Protein AF-A0A067G4N9-F1 (afdb_monomer)

Sequence (117 aa):
MATIKFKLAIVLSLCLIVDLARATDVKYCDKNADYDVKVHGVDISPYPVARGREATFSISATTDKAISGGKLVIDVSYFGWHIHSETHDLCDETSCPVSTGDFVVAHSQVLPGFTPP

Organism: Citrus sinensis (NCBI:txid2711)

Foldseek 3Di:
DVVVVVVVVVVVVVVVCCVPPDFPDDDDPDPPDDDQKAWPGWDKPPPPDAAQDKMKIKIKIFGQDWAQWDKDKDWDDDPNHTDDIDIDIQCVQWPPRDDGTITIGMDMDRHHNDDDD

InterPro domains:
  IPR003172 MD-2-related lipid-recognition domain [PF02221] (24-117)
  IPR003172 MD-2-related lipid-recognition domain [SM00737] (26-117)
  IPR014756 Immunoglobulin E-set [SSF81296] (23-117)
  IPR033917 ML domain, phosphatidylinositol/phosphatidylglycerol transfer protein [cd00917] (26-117)
  IPR039670 Sterol transport protein NPC2-like [PTHR11306] (1-117)

Secondary structure (DSSP, 8-state):
-HHHHHHHHHHHHHHTTGGG--------SSSS---SEEEEEEEEESSS--TTSEEEEEEEEEESS-B---EEEEEEEETTEEEEEEEEEHHHHSPSSBPSEEEEEEEEEE--S----

Radius of gyration: 19.26 Å; Cα contacts (8 Å, |Δi|>4): 170; chains: 1; bounding box: 44×54×36 Å

Mean predicted aligned error: 9.01 Å

pLDDT: mean 86.47, std 14.43, range [48.59, 98.06]

S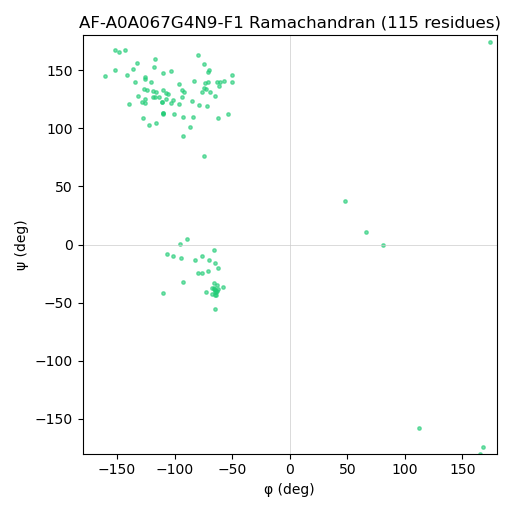olvent-accessible surface area (backbone atoms only — not comparable to full-atom values): 7137 Å² total; per-residue (Å²): 114,70,69,60,54,52,53,50,49,52,52,54,58,51,58,73,55,53,84,68,74,75,70,57,86,82,76,71,89,60,85,84,62,85,64,72,61,47,77,78,43,43,49,59,45,54,74,78,74,53,66,58,34,69,35,35,42,36,36,38,32,33,24,89,53,71,40,78,66,54,75,41,74,47,78,42,66,57,97,87,39,84,74,50,74,51,77,45,54,36,54,82,33,28,75,64,59,35,60,60,41,78,50,56,40,50,48,72,48,68,43,59,71,76,69,88,133

Structure (mmCIF, N/CA/C/O backbone):
data_AF-A0A067G4N9-F1
#
_entry.id   AF-A0A067G4N9-F1
#
loop_
_atom_site.group_PDB
_atom_site.id
_atom_site.type_symbol
_atom_site.label_atom_id
_atom_site.label_alt_id
_atom_site.label_comp_id
_atom_site.label_asym_id
_atom_site.label_entity_id
_atom_site.label_seq_id
_atom_site.pdbx_PDB_ins_code
_atom_site.Cartn_x
_atom_site.Cartn_y
_atom_site.Cartn_z
_atom_site.occupancy
_atom_site.B_iso_or_equiv
_atom_site.auth_seq_id
_atom_site.auth_comp_id
_atom_site.auth_asym_id
_atom_site.auth_atom_id
_atom_site.pdbx_PDB_model_num
ATOM 1 N N . MET A 1 1 ? 24.886 -41.017 12.187 1.00 51.53 1 MET A N 1
ATOM 2 C CA . MET A 1 1 ? 25.420 -40.064 11.177 1.00 51.53 1 MET A CA 1
ATOM 3 C C . MET A 1 1 ? 24.421 -39.723 10.066 1.00 51.53 1 MET A C 1
ATOM 5 O O . MET A 1 1 ? 24.353 -38.558 9.700 1.00 51.53 1 MET A O 1
ATOM 9 N N . ALA A 1 2 ? 23.622 -40.669 9.551 1.00 56.28 2 ALA A N 1
ATOM 10 C CA . ALA A 1 2 ? 22.618 -40.395 8.506 1.00 56.28 2 ALA A CA 1
ATOM 11 C C . ALA A 1 2 ? 21.509 -39.407 8.938 1.00 56.28 2 ALA A C 1
ATOM 13 O O . ALA A 1 2 ? 21.146 -38.512 8.184 1.00 56.28 2 ALA A O 1
ATOM 14 N N . THR A 1 3 ? 21.045 -39.493 10.187 1.00 55.66 3 THR A N 1
ATOM 15 C CA . THR A 1 3 ? 19.984 -38.632 10.745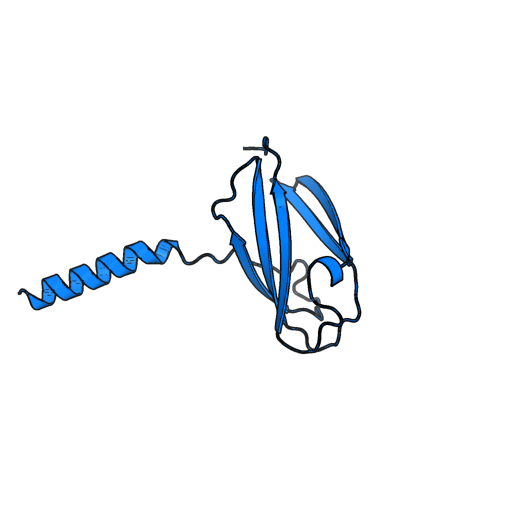 1.00 55.66 3 THR A CA 1
ATOM 16 C C . THR A 1 3 ? 20.396 -37.161 10.859 1.00 55.66 3 THR A C 1
ATOM 18 O O . THR A 1 3 ? 19.576 -36.270 10.672 1.00 55.66 3 THR A O 1
ATOM 21 N N . ILE A 1 4 ? 21.681 -36.899 11.124 1.00 59.78 4 ILE A N 1
ATOM 22 C CA . ILE A 1 4 ? 22.244 -35.542 11.222 1.00 59.78 4 ILE A CA 1
ATOM 23 C C . ILE A 1 4 ? 22.333 -34.912 9.827 1.00 59.78 4 ILE A C 1
ATOM 25 O O . ILE A 1 4 ? 21.968 -33.754 9.654 1.00 59.78 4 ILE A O 1
ATOM 29 N N . LYS A 1 5 ? 22.732 -35.698 8.816 1.00 61.44 5 LYS A N 1
ATOM 30 C CA . LYS A 1 5 ? 22.769 -35.263 7.411 1.00 61.44 5 LYS A CA 1
ATOM 31 C C . LYS A 1 5 ? 21.370 -34.951 6.866 1.00 61.44 5 LYS A C 1
ATOM 33 O O . LYS A 1 5 ? 21.206 -33.963 6.163 1.00 61.44 5 LYS A O 1
ATOM 38 N N . PHE A 1 6 ? 20.366 -35.748 7.239 1.00 64.25 6 PHE A N 1
ATOM 39 C CA . PHE A 1 6 ? 18.974 -35.534 6.830 1.00 64.25 6 PHE A CA 1
ATOM 40 C C . PHE A 1 6 ? 18.365 -34.269 7.455 1.00 64.25 6 PHE A C 1
ATOM 42 O O . PHE A 1 6 ? 17.744 -33.475 6.755 1.00 64.25 6 PHE A O 1
ATOM 49 N N . LYS A 1 7 ? 18.609 -34.021 8.753 1.00 70.88 7 LYS A N 1
ATOM 50 C CA . LYS A 1 7 ? 18.171 -32.774 9.403 1.00 70.88 7 LYS A CA 1
ATOM 51 C C . LYS A 1 7 ? 18.883 -31.541 8.843 1.00 70.88 7 LYS A C 1
ATOM 53 O O . LYS A 1 7 ? 18.237 -30.519 8.650 1.00 70.88 7 LYS A O 1
ATOM 58 N N . LEU A 1 8 ? 20.177 -31.647 8.530 1.00 68.75 8 LEU A N 1
ATOM 59 C CA . LEU A 1 8 ? 20.940 -30.558 7.917 1.00 68.75 8 LEU A CA 1
ATOM 60 C C . LEU A 1 8 ? 20.417 -30.214 6.514 1.00 68.75 8 LEU A C 1
ATOM 62 O O . LEU A 1 8 ? 20.281 -29.039 6.200 1.00 68.75 8 LEU A O 1
ATOM 66 N N . ALA A 1 9 ? 20.065 -31.220 5.707 1.00 72.94 9 ALA A N 1
ATOM 67 C CA . ALA A 1 9 ? 19.484 -31.018 4.379 1.00 72.94 9 ALA A CA 1
ATOM 68 C C . ALA A 1 9 ? 18.104 -30.336 4.431 1.00 72.94 9 ALA A C 1
ATOM 70 O O . ALA A 1 9 ? 17.844 -29.437 3.636 1.00 72.94 9 ALA A O 1
ATOM 71 N N . ILE A 1 10 ? 17.246 -30.710 5.389 1.00 72.56 10 ILE A N 1
ATOM 72 C CA . ILE A 1 10 ? 15.937 -30.064 5.592 1.00 72.56 10 ILE A CA 1
ATOM 73 C C . ILE A 1 10 ? 16.105 -28.599 6.007 1.00 72.56 10 ILE A C 1
ATOM 75 O O . ILE A 1 10 ? 15.421 -27.737 5.468 1.00 72.56 10 ILE A O 1
ATOM 79 N N . VAL A 1 11 ? 17.033 -28.304 6.923 1.00 70.81 11 VAL A N 1
ATOM 80 C CA . VAL A 1 11 ? 17.309 -26.924 7.359 1.00 70.81 11 VAL A CA 1
ATOM 81 C C . VAL A 1 11 ? 17.870 -26.085 6.207 1.00 70.81 11 VAL A C 1
ATOM 83 O O . VAL A 1 11 ? 17.392 -24.978 5.989 1.00 70.81 11 VAL A O 1
ATOM 86 N N . LEU A 1 12 ? 18.810 -26.622 5.419 1.00 66.50 12 LEU A N 1
ATOM 87 C CA . LEU A 1 12 ? 19.365 -25.925 4.250 1.00 66.50 12 LEU A CA 1
ATOM 88 C C . LEU A 1 12 ? 18.293 -25.653 3.182 1.00 66.50 12 LEU A C 1
ATOM 90 O O . LEU A 1 12 ? 18.259 -24.572 2.601 1.00 66.50 12 LEU A O 1
ATOM 94 N N . SER A 1 13 ? 17.402 -26.625 2.953 1.00 67.25 13 SER A N 1
ATOM 95 C CA . SER A 1 13 ? 16.270 -26.479 2.038 1.00 67.25 13 SER A CA 1
ATOM 96 C C . SER A 1 13 ? 15.273 -25.436 2.529 1.00 67.25 13 SER A C 1
ATOM 98 O O . SER A 1 13 ? 14.745 -24.716 1.694 1.00 67.25 13 SER A O 1
ATOM 100 N N . LEU A 1 14 ? 15.022 -25.340 3.842 1.00 60.47 14 LEU A N 1
ATOM 101 C CA . LEU A 1 14 ? 14.162 -24.309 4.429 1.00 60.47 14 LEU A CA 1
ATOM 102 C C . LEU A 1 14 ? 14.787 -22.912 4.313 1.00 60.47 14 LEU A C 1
ATOM 104 O O . LEU A 1 14 ? 14.063 -21.964 4.039 1.00 60.47 14 LEU A O 1
ATOM 108 N N . CYS A 1 15 ? 16.110 -22.781 4.470 1.00 60.06 15 CYS A N 1
ATOM 109 C CA . CYS A 1 15 ? 16.824 -21.506 4.334 1.00 60.06 15 CYS A CA 1
ATOM 110 C C . CYS A 1 15 ? 16.733 -20.910 2.919 1.00 60.06 15 CYS A C 1
ATOM 112 O O . CYS A 1 15 ? 16.617 -19.697 2.792 1.00 60.06 15 CYS A O 1
ATOM 114 N N . LEU A 1 16 ? 16.719 -21.742 1.869 1.00 56.59 16 LEU A N 1
ATOM 115 C CA . LEU A 1 16 ? 16.564 -21.293 0.474 1.00 56.59 16 LEU A CA 1
ATOM 116 C C . LEU A 1 16 ? 15.154 -20.763 0.145 1.00 56.59 16 LEU A C 1
ATOM 118 O O . LEU A 1 16 ? 14.964 -20.138 -0.892 1.00 56.59 16 LEU A O 1
ATOM 122 N N . ILE A 1 17 ? 14.169 -21.006 1.016 1.00 54.72 17 ILE A N 1
ATOM 123 C CA . ILE A 1 17 ? 12.795 -20.491 0.882 1.00 54.72 17 ILE A CA 1
ATOM 124 C C . ILE A 1 17 ? 12.608 -19.180 1.667 1.00 54.72 17 ILE A C 1
ATOM 126 O O . ILE A 1 17 ? 11.592 -18.511 1.502 1.00 54.72 17 ILE A O 1
ATOM 130 N N . VAL A 1 18 ? 13.564 -18.793 2.526 1.00 52.44 18 VAL A N 1
ATOM 131 C CA . VAL A 1 18 ? 13.436 -17.607 3.400 1.00 52.44 18 VAL A CA 1
ATOM 132 C C . VAL A 1 18 ? 13.513 -16.296 2.610 1.00 52.44 18 VAL A C 1
ATOM 134 O O . VAL A 1 18 ? 12.920 -15.306 3.030 1.00 52.44 18 VAL A O 1
ATOM 137 N N . ASP A 1 19 ? 14.125 -16.292 1.421 1.00 48.59 19 ASP A N 1
ATOM 138 C CA . ASP A 1 19 ? 14.165 -15.115 0.534 1.00 48.59 19 ASP A CA 1
ATOM 139 C C . ASP A 1 19 ? 12.779 -14.712 -0.023 1.00 48.59 19 ASP A C 1
ATOM 141 O O . ASP A 1 19 ? 12.641 -13.680 -0.687 1.00 48.59 19 ASP A O 1
ATOM 145 N N . LEU A 1 20 ? 11.735 -15.499 0.273 1.00 53.19 20 LEU A N 1
ATOM 146 C CA . LEU A 1 20 ? 10.331 -15.179 0.007 1.00 53.19 20 LEU A CA 1
ATOM 147 C C . LEU A 1 20 ? 9.632 -14.423 1.151 1.00 53.19 20 LEU A C 1
ATOM 149 O O . LEU A 1 20 ? 8.434 -14.163 1.054 1.00 53.19 20 LEU A O 1
ATOM 153 N N . ALA A 1 21 ? 10.334 -14.038 2.221 1.00 51.47 21 ALA A N 1
ATOM 154 C CA . ALA A 1 21 ? 9.784 -13.159 3.252 1.00 51.47 21 ALA A CA 1
ATOM 155 C C . ALA A 1 21 ? 9.704 -11.711 2.727 1.00 51.47 21 ALA A C 1
ATOM 157 O O . ALA A 1 21 ? 10.538 -10.856 3.023 1.00 51.47 21 ALA A O 1
ATOM 158 N N . ARG A 1 22 ? 8.714 -11.444 1.873 1.00 60.47 22 ARG A N 1
ATOM 159 C CA . ARG A 1 22 ? 8.443 -10.131 1.284 1.00 60.47 22 ARG A CA 1
ATOM 160 C C . ARG A 1 22 ? 7.551 -9.329 2.225 1.00 60.47 22 ARG A C 1
ATOM 162 O O . ARG A 1 22 ? 6.344 -9.517 2.255 1.00 60.47 22 ARG A O 1
ATOM 169 N N . ALA A 1 23 ? 8.162 -8.418 2.973 1.00 51.34 23 ALA A N 1
ATOM 170 C CA . ALA A 1 23 ? 7.468 -7.280 3.556 1.00 51.34 23 ALA A CA 1
ATOM 171 C C . ALA A 1 23 ? 8.068 -6.015 2.940 1.00 51.34 23 ALA A C 1
ATOM 173 O O . ALA A 1 23 ? 9.191 -5.624 3.260 1.00 51.34 23 ALA A O 1
ATOM 174 N N . THR A 1 24 ? 7.347 -5.392 2.011 1.00 67.88 24 THR A N 1
ATOM 175 C CA . THR A 1 24 ? 7.583 -3.988 1.667 1.00 67.88 24 THR A CA 1
ATOM 176 C C . THR A 1 24 ? 7.293 -3.174 2.925 1.00 67.88 24 THR A C 1
ATOM 178 O O . THR A 1 24 ? 6.156 -3.134 3.382 1.00 67.88 24 THR A O 1
ATOM 181 N N . ASP A 1 25 ? 8.340 -2.628 3.542 1.00 81.38 25 ASP A N 1
ATOM 182 C CA . ASP A 1 25 ? 8.277 -1.868 4.794 1.00 81.38 25 ASP A CA 1
ATOM 183 C C . ASP A 1 25 ? 7.250 -0.727 4.683 1.00 81.38 25 ASP A C 1
ATOM 185 O O . ASP A 1 25 ? 7.435 0.210 3.906 1.00 81.38 25 ASP A O 1
ATOM 189 N N . VAL A 1 26 ? 6.149 -0.821 5.437 1.00 88.31 26 VAL A N 1
ATOM 190 C CA . VAL A 1 26 ? 5.107 0.213 5.480 1.00 88.31 26 VAL A CA 1
ATOM 191 C C . VAL A 1 26 ? 5.395 1.158 6.638 1.00 88.31 26 VAL A C 1
ATOM 193 O O . VAL A 1 26 ? 5.529 0.738 7.788 1.00 88.31 26 VAL A O 1
ATOM 196 N N . LYS A 1 27 ? 5.448 2.458 6.342 1.00 90.88 27 LYS A N 1
ATOM 197 C CA . LYS A 1 27 ? 5.626 3.516 7.340 1.00 90.88 27 LYS A CA 1
ATOM 198 C C . LYS A 1 27 ? 4.521 4.548 7.212 1.00 90.88 27 LYS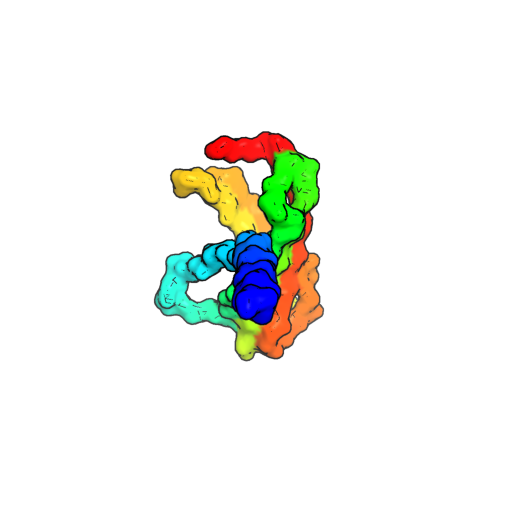 A C 1
ATOM 200 O O . LYS A 1 27 ? 4.244 5.032 6.120 1.00 90.88 27 LYS A O 1
ATOM 205 N N . TYR A 1 28 ? 3.943 4.924 8.346 1.00 92.00 28 TYR A N 1
ATOM 206 C CA . TYR A 1 28 ? 3.035 6.063 8.416 1.00 92.00 28 TYR A CA 1
ATOM 207 C C . TYR A 1 28 ? 3.822 7.368 8.289 1.00 92.00 28 TYR A C 1
ATO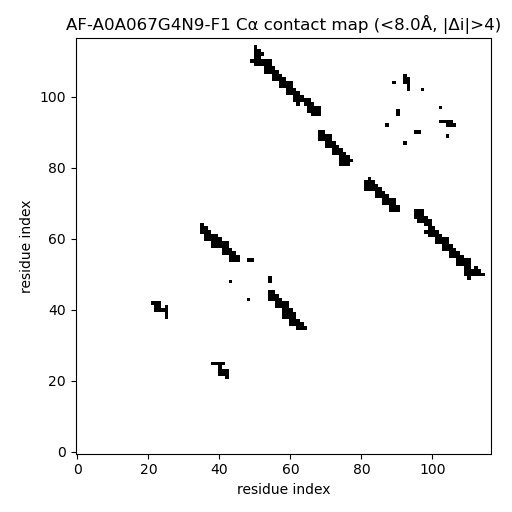M 209 O O . TYR A 1 28 ? 4.855 7.538 8.946 1.00 92.00 28 TYR A O 1
ATOM 217 N N . CYS A 1 29 ? 3.325 8.280 7.452 1.00 90.12 29 CYS A N 1
ATOM 218 C CA . CYS A 1 29 ? 3.953 9.576 7.206 1.00 90.12 29 CYS A CA 1
ATOM 219 C C . CYS A 1 29 ? 3.958 10.443 8.472 1.00 90.12 29 CYS A C 1
ATOM 221 O O . CYS A 1 29 ? 5.018 10.859 8.936 1.00 90.12 29 CYS A O 1
ATOM 223 N N . ASP A 1 30 ? 2.784 10.664 9.067 1.00 93.44 30 ASP A N 1
ATOM 224 C CA . ASP A 1 30 ? 2.657 11.241 10.406 1.00 93.44 30 ASP A CA 1
ATOM 225 C C . ASP A 1 30 ? 2.502 10.118 11.433 1.00 93.44 30 ASP A C 1
ATOM 227 O O . ASP A 1 30 ? 1.572 9.322 11.346 1.00 93.44 30 ASP A O 1
ATOM 231 N N . LYS A 1 31 ? 3.416 10.053 12.404 1.00 90.38 31 LYS A N 1
ATOM 232 C CA . LYS A 1 31 ? 3.420 9.041 13.473 1.00 90.38 31 LYS A CA 1
ATOM 233 C C . LYS A 1 31 ? 2.476 9.379 14.628 1.00 90.38 31 LYS A C 1
ATOM 235 O O . LYS A 1 31 ? 2.241 8.519 15.469 1.00 90.38 31 LYS A O 1
ATOM 240 N N . ASN A 1 32 ? 1.991 10.618 14.693 1.00 93.56 32 ASN A N 1
ATOM 241 C CA . ASN A 1 32 ? 1.108 11.104 15.753 1.00 93.56 32 ASN A CA 1
ATOM 242 C C . ASN A 1 32 ? -0.358 11.165 15.307 1.00 93.56 32 ASN A C 1
ATOM 244 O O . ASN A 1 32 ? -1.235 11.390 16.138 1.00 93.56 32 ASN A O 1
ATOM 248 N N . ALA A 1 33 ? -0.622 10.984 14.013 1.00 94.50 33 ALA A N 1
ATOM 249 C CA . ALA A 1 33 ? -1.971 10.935 13.483 1.00 94.50 33 ALA A CA 1
ATOM 250 C C . ALA A 1 33 ? -2.660 9.617 13.852 1.00 94.50 33 ALA A C 1
ATOM 252 O O . ALA A 1 33 ? -2.077 8.532 13.760 1.00 94.50 33 ALA A O 1
ATOM 253 N N . ASP A 1 34 ? -3.935 9.717 14.216 1.00 93.62 34 ASP A N 1
ATOM 254 C CA . ASP A 1 34 ? -4.797 8.556 14.382 1.00 93.62 34 ASP A CA 1
ATOM 255 C C . ASP A 1 34 ? -5.547 8.273 13.076 1.00 93.62 34 ASP A C 1
ATOM 257 O O . ASP A 1 34 ? -6.572 8.881 12.779 1.00 93.62 34 ASP A O 1
ATOM 261 N N . TYR A 1 35 ? -4.979 7.397 12.245 1.00 95.25 35 TYR A N 1
ATOM 262 C CA . TYR A 1 35 ? -5.597 6.990 10.980 1.00 95.25 35 TYR A CA 1
ATOM 263 C C . TYR A 1 35 ? -6.739 5.997 11.211 1.00 95.25 35 TYR A C 1
ATOM 265 O O . TYR A 1 35 ? -6.517 4.963 11.839 1.00 95.25 35 TYR A O 1
ATOM 273 N N . ASP A 1 36 ? -7.902 6.239 10.608 1.00 95.31 36 ASP A N 1
ATOM 274 C CA . ASP A 1 36 ? -9.056 5.321 10.646 1.00 95.31 36 ASP A CA 1
ATOM 275 C C . ASP A 1 36 ? -8.790 3.971 9.941 1.00 95.31 36 ASP A C 1
ATOM 277 O O . ASP A 1 36 ? -9.521 2.999 10.129 1.00 95.31 36 ASP A O 1
ATOM 281 N N . VAL A 1 37 ? -7.735 3.897 9.123 1.00 96.12 37 VAL A N 1
ATOM 282 C CA . VAL A 1 37 ? -7.272 2.679 8.446 1.00 96.12 37 VAL A CA 1
ATOM 283 C C . VAL A 1 37 ? -5.867 2.345 8.933 1.00 96.12 37 VAL A C 1
ATOM 285 O O . VAL A 1 37 ? -4.962 3.181 8.861 1.00 96.12 37 VAL A O 1
ATOM 288 N N . LYS A 1 38 ? -5.664 1.111 9.401 1.00 96.00 38 LYS A N 1
ATOM 289 C CA . LYS A 1 38 ? -4.346 0.589 9.780 1.00 96.00 38 LYS A CA 1
ATOM 290 C C . LYS A 1 38 ? -3.886 -0.432 8.738 1.00 96.00 38 LYS A C 1
ATOM 292 O O . LYS A 1 38 ? -4.591 -1.392 8.456 1.00 96.00 38 LYS A O 1
ATOM 297 N N . VAL A 1 39 ? -2.703 -0.229 8.166 1.00 95.44 39 VAL A N 1
ATOM 298 C CA . VAL A 1 39 ? -2.118 -1.100 7.136 1.00 95.44 39 VAL A CA 1
ATOM 299 C C . VAL A 1 39 ? -1.249 -2.177 7.783 1.00 95.44 39 VAL A C 1
ATOM 301 O O . VAL A 1 39 ? -0.387 -1.874 8.610 1.00 95.44 39 VAL A O 1
ATOM 304 N N . HIS A 1 40 ? -1.459 -3.429 7.384 1.00 92.56 40 HIS A N 1
ATOM 305 C CA . HIS A 1 40 ? -0.688 -4.591 7.830 1.00 92.56 40 HIS A CA 1
ATOM 306 C C . HIS A 1 40 ? 0.488 -4.907 6.909 1.00 92.56 40 HIS A C 1
ATOM 308 O O . HIS A 1 40 ? 1.523 -5.385 7.370 1.00 92.56 40 HIS A O 1
ATOM 314 N N . GLY A 1 41 ? 0.340 -4.645 5.612 1.00 93.25 41 GLY A N 1
ATOM 315 C CA . GLY A 1 41 ? 1.385 -4.905 4.636 1.00 93.25 41 GLY A CA 1
ATOM 316 C C . GLY A 1 41 ? 0.924 -4.667 3.209 1.00 93.25 41 GLY A C 1
ATOM 317 O O . GLY A 1 41 ? -0.252 -4.411 2.949 1.00 93.25 41 GLY A O 1
ATOM 318 N N . VAL A 1 42 ? 1.884 -4.769 2.298 1.00 93.12 42 VAL A N 1
ATOM 319 C CA . VAL A 1 42 ? 1.660 -4.708 0.855 1.00 93.12 42 VAL A CA 1
ATOM 320 C C . VAL A 1 42 ? 2.271 -5.953 0.236 1.00 93.12 42 VAL A C 1
ATOM 322 O O . VAL A 1 42 ? 3.459 -6.210 0.443 1.00 93.12 42 VAL A O 1
ATOM 325 N N . ASP A 1 43 ? 1.466 -6.697 -0.512 1.00 93.38 43 ASP A N 1
ATOM 326 C CA . ASP A 1 43 ? 1.918 -7.753 -1.408 1.00 93.38 43 ASP A CA 1
ATOM 327 C C . ASP A 1 43 ? 2.033 -7.203 -2.832 1.00 93.38 43 ASP A C 1
ATOM 329 O O . ASP A 1 43 ? 1.195 -6.420 -3.282 1.00 93.38 43 ASP A O 1
ATOM 333 N N . ILE A 1 44 ? 3.102 -7.582 -3.528 1.00 93.31 44 ILE A N 1
ATOM 334 C CA . ILE A 1 44 ? 3.400 -7.087 -4.872 1.00 93.31 44 ILE A CA 1
ATOM 335 C C . ILE A 1 44 ? 3.643 -8.285 -5.776 1.00 93.31 44 ILE A C 1
ATOM 337 O O . ILE A 1 44 ? 4.560 -9.073 -5.533 1.00 93.31 44 ILE A O 1
ATOM 341 N N . SER A 1 45 ? 2.867 -8.385 -6.852 1.00 93.12 45 SER A N 1
ATOM 342 C CA . SER A 1 45 ? 2.948 -9.492 -7.802 1.00 93.12 45 SER A CA 1
ATOM 343 C C . SER A 1 45 ? 2.989 -8.988 -9.250 1.00 93.12 45 SER A C 1
ATOM 345 O O . SER A 1 45 ? 2.113 -8.221 -9.636 1.00 93.12 45 SER A O 1
ATOM 347 N N . PRO A 1 46 ? 3.965 -9.400 -10.082 1.00 92.81 46 PRO A N 1
ATOM 348 C CA . PRO A 1 46 ? 5.120 -10.218 -9.729 1.00 92.81 46 PRO A CA 1
ATOM 349 C C . PRO A 1 46 ? 6.168 -9.415 -8.944 1.00 92.81 46 PRO A C 1
ATOM 351 O O . PRO A 1 46 ? 6.301 -8.203 -9.112 1.00 92.81 46 PRO A O 1
ATOM 354 N N . TYR A 1 47 ? 6.985 -10.116 -8.153 1.00 86.44 47 TYR A N 1
ATOM 355 C CA . TYR A 1 47 ? 8.170 -9.534 -7.523 1.00 86.44 47 TYR A CA 1
ATOM 356 C C . TYR A 1 47 ? 9.459 -10.243 -7.988 1.00 86.44 47 TYR A C 1
ATOM 358 O O . TYR A 1 47 ? 9.543 -11.469 -7.888 1.00 86.44 47 TYR A O 1
ATOM 366 N N . PRO A 1 48 ? 10.514 -9.507 -8.393 1.00 88.00 48 PRO A N 1
ATOM 367 C CA . PRO A 1 48 ? 10.565 -8.048 -8.497 1.00 88.00 48 PRO A CA 1
ATOM 368 C C . PRO A 1 48 ? 9.692 -7.545 -9.649 1.00 88.00 48 PRO A C 1
ATOM 370 O O . PRO A 1 48 ? 9.513 -8.240 -10.652 1.00 88.00 48 PRO A O 1
ATOM 373 N N . VAL A 1 49 ? 9.165 -6.329 -9.499 1.00 88.94 49 VAL A N 1
ATOM 374 C CA . VAL A 1 49 ? 8.346 -5.708 -10.541 1.00 88.94 49 VAL A CA 1
ATOM 375 C C . VAL A 1 49 ? 9.177 -5.542 -11.810 1.00 88.94 49 VAL A C 1
ATOM 377 O O . VAL A 1 49 ? 10.339 -5.135 -11.770 1.00 88.94 49 VAL A O 1
ATOM 380 N N . ALA A 1 50 ? 8.577 -5.861 -12.952 1.00 89.38 50 ALA A N 1
ATOM 381 C CA . ALA A 1 50 ? 9.234 -5.780 -14.243 1.00 89.38 50 ALA A CA 1
ATOM 382 C C . ALA A 1 50 ? 8.663 -4.636 -15.083 1.00 89.38 50 ALA A C 1
ATOM 384 O O . ALA A 1 50 ? 7.453 -4.509 -15.239 1.00 89.38 50 ALA A O 1
ATOM 385 N N . ARG A 1 51 ? 9.557 -3.840 -15.674 1.00 90.00 51 ARG A N 1
ATOM 386 C CA . ARG A 1 51 ? 9.206 -2.717 -16.554 1.00 90.00 51 ARG A CA 1
ATOM 387 C C . ARG A 1 51 ? 8.351 -3.175 -17.736 1.00 90.00 51 ARG A C 1
ATOM 389 O O . ARG A 1 51 ? 8.627 -4.224 -18.321 1.00 90.00 51 ARG A O 1
ATOM 396 N N . GLY A 1 52 ? 7.353 -2.373 -18.108 1.00 93.06 52 GLY A N 1
ATOM 397 C CA . GLY A 1 52 ? 6.467 -2.644 -19.244 1.00 93.06 52 GLY A CA 1
ATOM 398 C C . GLY A 1 52 ? 5.570 -3.872 -19.068 1.00 93.06 52 GLY A C 1
ATOM 399 O O . GLY A 1 52 ? 4.962 -4.318 -20.038 1.00 93.06 52 GLY A O 1
ATOM 400 N N . ARG A 1 53 ? 5.509 -4.444 -17.860 1.00 92.38 53 ARG A N 1
ATOM 401 C CA . ARG A 1 53 ? 4.610 -5.542 -17.505 1.00 92.38 53 ARG A CA 1
ATOM 402 C C . ARG A 1 53 ? 3.666 -5.083 -16.406 1.00 92.38 53 ARG A C 1
ATOM 404 O O . ARG A 1 53 ? 3.990 -4.178 -15.638 1.00 92.38 53 ARG A O 1
ATOM 411 N N . GLU A 1 54 ? 2.496 -5.702 -16.374 1.00 95.75 54 GLU A N 1
ATOM 412 C CA . GLU A 1 54 ? 1.524 -5.474 -15.315 1.00 95.75 54 GLU A CA 1
ATOM 413 C C . GLU A 1 54 ? 2.087 -5.926 -13.966 1.00 95.75 54 GLU A C 1
ATOM 415 O O . GLU A 1 54 ? 2.765 -6.955 -13.871 1.00 95.75 54 GLU A O 1
ATOM 420 N N . ALA A 1 55 ? 1.812 -5.128 -12.942 1.00 95.12 55 ALA A N 1
ATOM 421 C CA . ALA A 1 55 ? 2.053 -5.455 -11.554 1.00 95.12 55 ALA A CA 1
ATOM 422 C C . ALA A 1 55 ? 0.824 -5.094 -10.723 1.00 95.12 55 ALA A C 1
ATOM 424 O O . ALA A 1 55 ? 0.217 -4.041 -10.920 1.00 95.12 55 ALA A O 1
ATOM 425 N N . THR A 1 56 ? 0.500 -5.966 -9.779 1.00 96.19 56 THR A N 1
ATOM 426 C CA . THR A 1 56 ? -0.585 -5.812 -8.819 1.00 96.19 56 THR A CA 1
ATOM 427 C C . THR A 1 56 ? -0.007 -5.514 -7.444 1.00 96.19 56 THR A C 1
ATOM 429 O O . THR A 1 56 ? 0.877 -6.226 -6.964 1.00 96.19 56 THR A O 1
ATOM 432 N N . PHE A 1 57 ? -0.540 -4.480 -6.804 1.00 94.69 57 PHE A N 1
ATOM 433 C CA . PHE A 1 57 ? -0.239 -4.057 -5.444 1.00 94.69 57 PHE A CA 1
ATOM 434 C C . PHE A 1 57 ? -1.468 -4.341 -4.582 1.00 94.69 57 PHE A C 1
ATOM 436 O O . PHE A 1 57 ? -2.513 -3.730 -4.784 1.00 94.69 57 PHE A O 1
ATOM 443 N N . SER A 1 58 ? -1.351 -5.273 -3.639 1.00 96.25 58 SER A N 1
ATOM 444 C CA . SER A 1 58 ? -2.430 -5.647 -2.719 1.00 96.25 58 SER A CA 1
ATOM 445 C C . SER A 1 58 ? -2.097 -5.183 -1.308 1.00 96.25 58 SER A C 1
ATOM 447 O O . SER A 1 58 ? -1.150 -5.666 -0.692 1.00 96.25 58 SER A O 1
ATOM 449 N N . ILE A 1 59 ? -2.866 -4.230 -0.795 1.00 96.12 59 ILE A N 1
ATOM 450 C CA . ILE A 1 59 ? -2.672 -3.612 0.515 1.00 96.12 59 ILE A CA 1
ATOM 451 C C . ILE A 1 59 ? -3.655 -4.252 1.487 1.00 96.12 59 ILE A C 1
ATOM 453 O O . ILE A 1 59 ? -4.863 -4.048 1.374 1.00 96.12 59 ILE A O 1
ATOM 457 N N . SER A 1 60 ? -3.135 -5.004 2.453 1.00 96.88 60 SER A N 1
ATOM 458 C CA . SER A 1 60 ? -3.938 -5.572 3.536 1.00 96.88 60 SER A CA 1
ATOM 459 C C . SER A 1 60 ? -4.077 -4.545 4.650 1.00 96.88 60 SER A C 1
ATOM 461 O O . SER A 1 60 ? -3.070 -4.070 5.186 1.00 96.88 60 SER A O 1
ATOM 463 N N . ALA A 1 61 ? -5.310 -4.212 5.019 1.00 97.25 61 ALA A N 1
ATOM 464 C CA . ALA A 1 61 ? -5.605 -3.19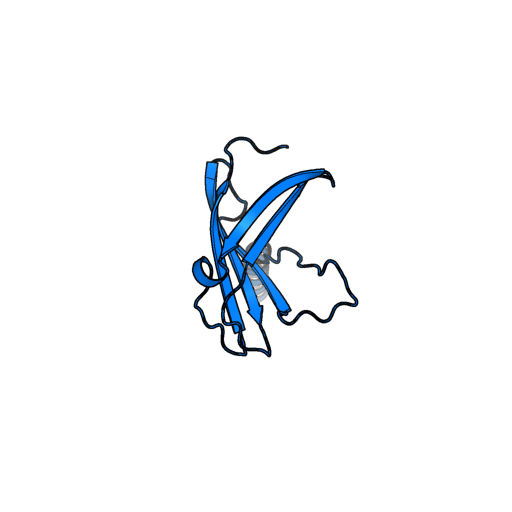1 6.012 1.00 97.25 61 ALA A CA 1
ATOM 465 C C . ALA A 1 61 ? -6.807 -3.568 6.885 1.00 97.25 61 ALA A C 1
ATOM 467 O O . ALA A 1 61 ? -7.552 -4.491 6.571 1.00 97.25 61 ALA A O 1
ATOM 468 N N . THR A 1 62 ? -6.991 -2.837 7.979 1.00 97.88 62 THR A N 1
ATOM 469 C CA . THR A 1 62 ? -8.127 -2.982 8.890 1.00 97.88 62 THR A CA 1
ATOM 470 C C . THR A 1 62 ? -8.676 -1.614 9.276 1.00 97.88 62 THR A C 1
ATOM 472 O O . THR A 1 62 ? -7.937 -0.622 9.295 1.00 97.88 62 THR A O 1
ATOM 475 N N . THR A 1 63 ? -9.971 -1.540 9.565 1.00 98.06 63 THR A N 1
ATOM 476 C CA . THR A 1 63 ? -10.637 -0.310 10.016 1.00 98.06 63 THR A CA 1
ATOM 477 C C . THR A 1 63 ? -11.682 -0.600 11.090 1.00 98.06 63 THR A C 1
ATOM 479 O O . THR A 1 63 ? -12.347 -1.634 11.071 1.00 98.06 63 THR A O 1
ATOM 482 N N . ASP A 1 64 ? -11.847 0.319 12.037 1.00 97.38 64 ASP A N 1
ATOM 483 C CA . ASP A 1 64 ? -12.886 0.280 13.071 1.00 97.38 64 ASP A CA 1
ATOM 484 C C . ASP A 1 64 ? -14.137 1.091 12.687 1.00 97.38 64 ASP A C 1
ATOM 486 O O . ASP A 1 64 ? -15.115 1.126 13.439 1.00 97.38 64 ASP A O 1
ATOM 490 N N . LYS A 1 65 ? -14.141 1.706 11.497 1.00 96.00 65 LYS A N 1
ATOM 491 C CA . LYS A 1 65 ? -15.242 2.520 10.974 1.00 96.00 65 LYS A CA 1
ATOM 492 C C . LYS A 1 65 ? -15.676 2.031 9.600 1.00 96.00 65 LYS A C 1
ATOM 494 O O . LYS A 1 65 ? -14.862 1.647 8.771 1.00 96.00 65 LYS A O 1
ATOM 499 N N . ALA A 1 66 ? -16.980 2.079 9.342 1.00 96.75 66 ALA A N 1
ATOM 500 C CA . ALA A 1 66 ? -17.496 1.787 8.012 1.00 96.75 66 ALA A CA 1
ATOM 501 C C . ALA A 1 66 ? -17.088 2.897 7.028 1.00 96.75 66 ALA A C 1
ATOM 503 O O . ALA A 1 66 ? -17.306 4.079 7.305 1.00 96.75 66 ALA A O 1
ATOM 504 N N . ILE A 1 67 ? -16.545 2.515 5.871 1.00 97.50 67 ILE A N 1
ATOM 505 C CA . ILE A 1 67 ? -16.127 3.442 4.812 1.00 97.50 67 ILE A CA 1
ATOM 506 C C . ILE A 1 67 ? -17.095 3.281 3.641 1.00 97.50 67 ILE A C 1
ATOM 508 O O . ILE A 1 67 ? -17.138 2.239 2.989 1.00 97.50 67 ILE A O 1
ATOM 512 N N . SER A 1 68 ? -17.903 4.307 3.378 1.00 97.12 68 SER A N 1
ATOM 513 C CA . SER A 1 68 ? -18.882 4.286 2.282 1.00 97.12 68 SER A CA 1
ATOM 514 C C . SER A 1 68 ? -18.254 4.493 0.903 1.00 97.12 68 SER A C 1
ATOM 516 O O . SER A 1 68 ? -18.835 4.079 -0.094 1.00 97.12 68 SER A O 1
ATOM 518 N N . GLY A 1 69 ? -17.091 5.140 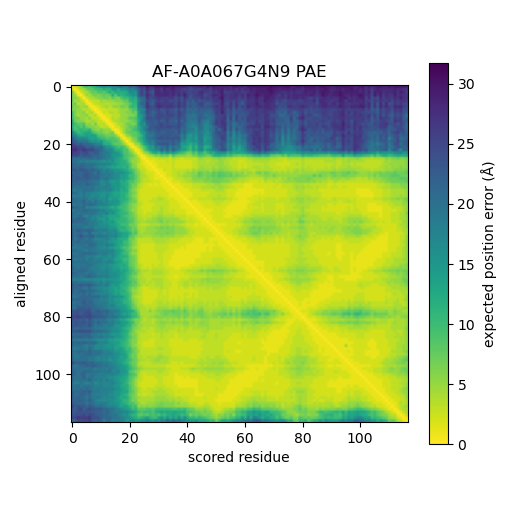0.863 1.00 96.38 69 GLY A N 1
ATOM 519 C CA . GLY A 1 69 ? -16.307 5.433 -0.329 1.00 96.38 69 GLY A CA 1
ATOM 520 C C . GLY A 1 69 ? -15.248 6.488 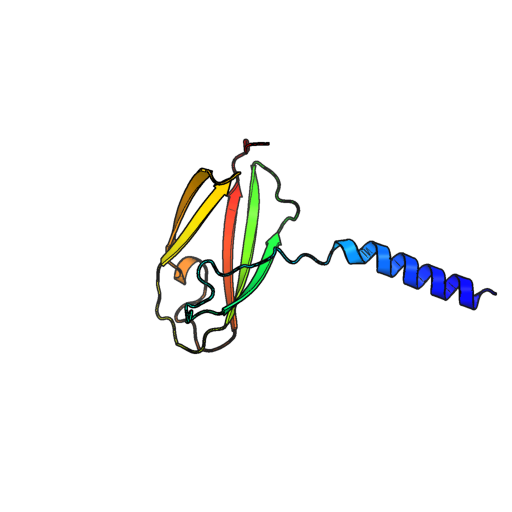-0.030 1.00 96.38 69 GLY A C 1
ATOM 521 O O . GLY A 1 69 ? -15.133 6.967 1.101 1.00 96.38 69 GLY A O 1
ATOM 522 N N . GLY A 1 70 ? -14.458 6.854 -1.033 1.00 96.06 70 GLY A N 1
ATOM 523 C CA . GLY A 1 70 ? -13.382 7.821 -0.852 1.00 96.06 70 GLY A CA 1
ATOM 524 C C . GLY A 1 70 ? -12.432 7.867 -2.036 1.00 96.06 70 GLY A C 1
ATOM 525 O O . GLY A 1 70 ? -12.654 7.224 -3.054 1.00 96.06 70 GLY A O 1
ATOM 526 N N . LYS A 1 71 ? -11.355 8.637 -1.889 1.00 97.12 71 LYS A N 1
ATOM 527 C CA . LYS A 1 71 ? -10.289 8.725 -2.889 1.00 97.12 71 LYS A CA 1
ATOM 528 C C . LYS A 1 71 ? -9.064 7.964 -2.408 1.00 97.12 71 LYS A C 1
ATOM 530 O O . LYS A 1 71 ? -8.589 8.220 -1.303 1.00 97.12 71 LYS A O 1
ATOM 535 N N . LEU A 1 72 ? -8.529 7.098 -3.258 1.00 95.56 72 LEU A N 1
ATOM 536 C CA . LEU A 1 72 ? -7.207 6.513 -3.100 1.00 95.56 72 LEU A CA 1
ATOM 537 C C . LEU A 1 72 ? -6.203 7.383 -3.861 1.00 95.56 72 LEU A C 1
ATOM 539 O O . LEU A 1 72 ? -6.221 7.431 -5.088 1.00 95.56 72 LEU A O 1
ATOM 543 N N . VAL A 1 73 ? -5.342 8.094 -3.133 1.00 95.81 73 VAL A N 1
ATOM 544 C CA . VAL A 1 73 ? -4.283 8.923 -3.725 1.00 95.81 73 VAL A CA 1
ATOM 545 C C . VAL A 1 73 ? -2.961 8.178 -3.623 1.00 95.81 73 VAL A C 1
ATOM 547 O O . VAL A 1 73 ? -2.543 7.806 -2.527 1.00 95.81 73 VAL A O 1
ATOM 550 N N . ILE A 1 74 ? -2.303 7.984 -4.762 1.00 94.31 74 ILE A N 1
ATOM 551 C CA . ILE A 1 74 ? -0.989 7.348 -4.851 1.00 94.31 74 ILE A CA 1
ATOM 552 C C . ILE A 1 74 ? 0.009 8.425 -5.255 1.00 94.31 74 ILE A C 1
ATOM 554 O O . ILE A 1 74 ? -0.156 9.058 -6.294 1.00 94.31 74 ILE A O 1
ATOM 558 N N . ASP A 1 75 ? 1.043 8.627 -4.438 1.00 93.50 75 ASP A N 1
ATOM 559 C CA . ASP A 1 75 ? 2.149 9.530 -4.753 1.00 93.50 75 ASP A CA 1
ATOM 560 C C . ASP A 1 75 ? 3.464 8.757 -4.813 1.00 93.50 75 ASP A C 1
ATOM 562 O O . ASP A 1 75 ? 3.823 8.026 -3.886 1.00 93.50 75 ASP A O 1
ATOM 566 N N . VAL A 1 76 ? 4.177 8.911 -5.924 1.00 89.88 76 VAL A N 1
ATOM 567 C CA . VAL A 1 76 ? 5.425 8.210 -6.200 1.00 89.88 76 VAL A CA 1
ATOM 568 C C . VAL A 1 76 ? 6.571 9.202 -6.160 1.00 89.88 76 VAL A C 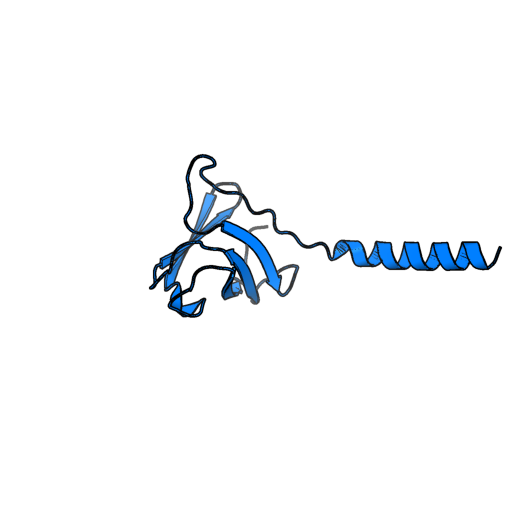1
ATOM 570 O O . VAL A 1 76 ? 6.625 10.160 -6.934 1.00 89.88 76 VAL A O 1
ATOM 573 N N . SER A 1 77 ? 7.539 8.916 -5.294 1.00 89.81 77 SER A N 1
ATOM 574 C CA . SER A 1 77 ? 8.773 9.684 -5.169 1.00 89.81 77 SER A CA 1
ATOM 575 C C . SER A 1 77 ? 10.001 8.811 -5.421 1.00 89.81 77 SER A C 1
ATOM 577 O O . SER A 1 77 ? 10.077 7.678 -4.947 1.00 89.81 77 SER A O 1
ATOM 579 N N . TYR A 1 78 ? 10.997 9.353 -6.125 1.00 87.19 78 TYR A N 1
ATOM 580 C CA . TYR A 1 78 ? 12.282 8.702 -6.385 1.00 87.19 78 TYR A CA 1
ATOM 581 C C . TYR A 1 78 ? 13.428 9.607 -5.937 1.00 87.19 78 TYR A C 1
ATOM 583 O O . TYR A 1 78 ? 13.521 10.754 -6.365 1.00 87.19 78 TYR A O 1
ATOM 591 N N . PHE A 1 79 ? 14.276 9.119 -5.024 1.00 87.94 79 PHE A N 1
ATOM 592 C CA . PHE A 1 79 ? 15.326 9.918 -4.367 1.00 87.94 79 PHE A CA 1
ATOM 593 C C . PHE A 1 79 ? 14.837 11.274 -3.812 1.00 87.94 79 PHE A C 1
ATOM 595 O O . PHE A 1 79 ? 15.552 12.272 -3.867 1.00 87.94 79 PHE A O 1
ATOM 602 N N . GLY A 1 80 ? 13.613 11.315 -3.274 1.00 86.50 80 GLY A N 1
ATOM 603 C CA . GLY A 1 80 ? 13.011 12.526 -2.701 1.00 86.50 80 GLY A CA 1
ATOM 604 C C . GLY A 1 80 ? 12.395 13.493 -3.719 1.00 86.50 80 GLY A C 1
ATOM 605 O O . GLY A 1 80 ? 11.831 14.505 -3.313 1.00 86.50 80 GLY A O 1
ATOM 606 N N . TRP A 1 81 ? 12.460 13.186 -5.015 1.00 89.50 81 TRP A N 1
ATOM 607 C CA . TRP A 1 81 ? 11.779 13.941 -6.063 1.00 89.50 81 TRP A CA 1
ATOM 608 C C . TRP A 1 81 ? 10.428 13.310 -6.361 1.00 89.50 81 TRP A C 1
ATOM 610 O O . TRP A 1 81 ? 10.347 12.098 -6.555 1.00 89.50 81 TRP A O 1
ATOM 620 N N . HIS A 1 82 ? 9.388 14.131 -6.441 1.00 91.88 82 HIS A N 1
ATOM 621 C CA . HIS A 1 82 ? 8.083 13.699 -6.916 1.00 91.88 82 HIS A CA 1
ATOM 622 C C . HIS A 1 82 ? 8.170 13.287 -8.397 1.00 91.88 82 HIS A C 1
ATOM 624 O O . HIS A 1 82 ? 8.678 14.049 -9.222 1.00 91.88 82 HIS A O 1
ATOM 630 N N . ILE A 1 83 ? 7.694 12.084 -8.725 1.00 90.06 83 ILE A N 1
ATOM 631 C CA . ILE A 1 83 ? 7.747 11.506 -10.078 1.00 90.06 83 ILE A CA 1
ATOM 632 C C . ILE A 1 83 ? 6.360 11.427 -10.700 1.00 90.06 83 ILE A C 1
ATOM 634 O O . ILE A 1 83 ? 6.208 11.690 -11.894 1.00 90.06 83 ILE A O 1
ATOM 638 N N . HIS A 1 84 ? 5.365 11.021 -9.914 1.00 90.50 84 HIS A N 1
ATOM 639 C CA . HIS A 1 84 ? 4.019 10.797 -10.414 1.00 90.50 84 HIS A CA 1
ATOM 640 C C . HIS A 1 84 ? 2.990 10.817 -9.285 1.00 90.50 84 HIS A C 1
ATOM 642 O O . HIS A 1 84 ? 3.283 10.333 -8.191 1.00 90.50 84 HIS A O 1
ATOM 648 N N . SER A 1 85 ? 1.790 11.328 -9.560 1.00 94.19 85 SER A N 1
ATOM 649 C CA . SER A 1 85 ? 0.621 11.173 -8.691 1.00 94.19 85 SER A CA 1
ATOM 650 C C . SER A 1 85 ? -0.530 10.588 -9.492 1.00 94.19 85 SER A C 1
ATOM 652 O O . SER A 1 85 ? -0.760 10.980 -10.637 1.00 94.19 85 SER A O 1
ATOM 654 N N . GLU A 1 86 ? -1.317 9.752 -8.834 1.00 94.69 86 GLU A N 1
ATOM 655 C CA . GLU A 1 86 ? -2.576 9.233 -9.348 1.00 94.69 86 GLU A CA 1
ATOM 656 C C . GLU A 1 86 ? -3.667 9.353 -8.287 1.00 94.69 86 GLU A C 1
ATOM 658 O O . GLU A 1 86 ? -3.409 9.451 -7.083 1.00 94.69 86 GLU A O 1
ATOM 663 N N . THR A 1 87 ? -4.918 9.387 -8.731 1.00 97.19 87 THR A N 1
ATOM 664 C CA . THR A 1 87 ? -6.075 9.396 -7.840 1.00 97.19 87 THR A CA 1
ATOM 665 C C . THR A 1 87 ? -7.148 8.498 -8.418 1.00 97.19 87 THR A C 1
ATOM 667 O O . THR A 1 87 ? -7.635 8.756 -9.516 1.00 97.19 87 THR A O 1
ATOM 670 N N . HIS A 1 88 ?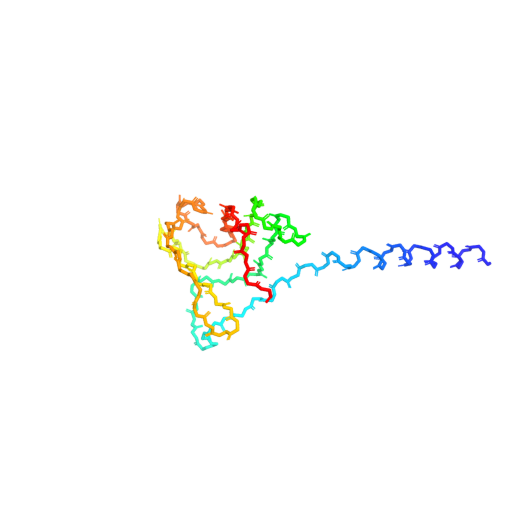 -7.530 7.496 -7.639 1.00 96.44 88 HIS A N 1
ATOM 671 C CA . HIS A 1 88 ? -8.551 6.507 -7.964 1.00 96.44 88 HIS A CA 1
ATOM 672 C C . HIS A 1 88 ? -9.714 6.621 -6.976 1.00 96.44 88 HIS A C 1
ATOM 674 O O . HIS A 1 88 ? -9.559 7.186 -5.884 1.00 96.44 88 HIS A O 1
ATOM 680 N N . ASP A 1 89 ? -10.890 6.119 -7.345 1.00 97.50 89 ASP A N 1
ATOM 681 C CA . ASP A 1 89 ? -11.947 5.897 -6.359 1.00 97.50 89 ASP A CA 1
ATOM 682 C C . ASP A 1 89 ? -11.578 4.668 -5.523 1.00 97.50 89 ASP A C 1
ATOM 684 O O . ASP A 1 89 ? -11.144 3.647 -6.053 1.00 97.50 89 ASP A O 1
ATOM 688 N N . LEU A 1 90 ? -11.725 4.756 -4.202 1.00 97.06 90 LEU A N 1
ATOM 689 C CA . LEU A 1 90 ? -11.424 3.632 -3.318 1.00 97.06 90 LEU A CA 1
ATOM 690 C C . LEU A 1 90 ? -12.263 2.399 -3.685 1.00 97.06 90 LEU A C 1
ATOM 692 O O . LEU A 1 90 ? -11.765 1.281 -3.614 1.00 97.06 90 LEU A O 1
ATOM 696 N N . CYS A 1 91 ? -13.516 2.604 -4.086 1.00 97.12 91 CYS A N 1
ATOM 697 C CA . CYS A 1 91 ? -14.467 1.540 -4.388 1.00 97.12 91 CYS A CA 1
ATOM 698 C C . CYS A 1 91 ? -14.233 0.859 -5.739 1.00 97.12 91 CYS A C 1
ATOM 700 O O . CYS A 1 91 ? -14.841 -0.177 -5.999 1.00 97.12 91 CYS A O 1
ATOM 702 N N . ASP A 1 92 ? -13.354 1.410 -6.576 1.00 97.25 92 ASP A N 1
ATOM 703 C CA . ASP A 1 92 ? -12.882 0.723 -7.778 1.00 97.25 92 ASP A CA 1
ATOM 704 C C . ASP A 1 92 ? -11.782 -0.299 -7.431 1.00 97.25 92 ASP A C 1
ATOM 706 O O . ASP A 1 92 ? -11.612 -1.297 -8.127 1.00 97.25 92 ASP A O 1
ATOM 710 N N . GLU A 1 93 ? -11.082 -0.089 -6.310 1.00 97.31 93 GLU A N 1
ATOM 711 C CA . GLU A 1 93 ? -9.924 -0.881 -5.870 1.00 97.31 93 GLU A CA 1
ATOM 712 C C . GLU A 1 93 ? -10.249 -1.819 -4.687 1.00 97.31 93 GLU A C 1
ATOM 714 O O . GLU A 1 93 ? -9.428 -2.647 -4.279 1.00 97.31 93 GLU A O 1
ATOM 719 N N . THR A 1 94 ? -11.441 -1.694 -4.093 1.00 97.31 94 THR A N 1
ATOM 720 C CA . THR A 1 94 ? -11.957 -2.572 -3.031 1.00 97.31 94 THR A CA 1
ATOM 721 C C . THR A 1 94 ? -13.486 -2.644 -3.041 1.00 97.31 94 THR A C 1
ATOM 723 O O . THR A 1 94 ? -14.164 -1.853 -3.686 1.00 97.31 94 THR A O 1
ATOM 726 N N . SER A 1 95 ? -14.069 -3.591 -2.303 1.00 96.44 95 SER A N 1
ATOM 727 C CA . SER A 1 95 ? -15.529 -3.712 -2.200 1.00 96.44 95 SER A CA 1
ATOM 728 C C . SER A 1 95 ? -16.110 -2.690 -1.222 1.00 96.44 95 SER A C 1
ATOM 730 O O . SER A 1 95 ? -15.811 -2.727 -0.029 1.00 96.44 95 SER A O 1
ATOM 732 N N . CYS A 1 96 ? -16.994 -1.823 -1.718 1.00 96.25 96 CYS A N 1
ATOM 733 C CA . CYS A 1 96 ? -17.710 -0.842 -0.906 1.00 96.25 96 CYS A CA 1
ATOM 734 C C . CYS A 1 96 ? -19.177 -1.235 -0.629 1.00 96.25 96 CYS A C 1
ATOM 736 O O . CYS A 1 96 ? -19.828 -1.835 -1.489 1.00 96.25 96 CYS A O 1
ATOM 738 N N . PRO A 1 97 ? -19.737 -0.837 0.532 1.00 96.38 97 PRO A N 1
ATOM 739 C CA . PRO A 1 97 ? -19.047 -0.160 1.632 1.00 96.38 97 PRO A CA 1
ATOM 740 C C . PRO A 1 97 ? -18.085 -1.108 2.365 1.00 96.38 97 PRO A C 1
ATOM 742 O O . PRO A 1 97 ? -18.420 -2.266 2.622 1.00 96.38 97 PRO A O 1
ATOM 745 N N . VAL A 1 98 ? -16.909 -0.602 2.741 1.00 97.75 98 VAL A N 1
ATOM 746 C CA . VAL A 1 98 ? -15.966 -1.356 3.575 1.00 97.75 98 VAL A CA 1
ATOM 747 C C . VAL A 1 98 ? -16.552 -1.423 4.980 1.00 97.75 98 VAL A C 1
ATOM 749 O O . VAL A 1 98 ? -16.823 -0.396 5.608 1.00 97.75 98 VAL A O 1
ATOM 752 N N . SER A 1 99 ? -16.801 -2.641 5.452 1.00 97.38 99 SER A N 1
ATOM 753 C CA . SER A 1 99 ? -17.264 -2.891 6.817 1.00 97.38 99 SER A CA 1
ATOM 754 C C . SER A 1 99 ? -16.094 -2.840 7.797 1.00 97.38 99 SER A C 1
ATOM 756 O O . SER A 1 99 ? -14.938 -2.943 7.401 1.00 97.38 99 SER A O 1
ATOM 758 N N . THR A 1 100 ? -16.390 -2.711 9.089 1.00 97.88 100 THR A N 1
ATOM 759 C CA . THR A 1 100 ? -15.355 -2.781 10.127 1.00 97.88 100 THR A CA 1
ATOM 760 C C . THR A 1 100 ? -14.651 -4.136 10.100 1.00 97.88 100 THR A C 1
ATOM 762 O O . THR A 1 100 ? -15.319 -5.167 9.981 1.00 97.88 100 THR A O 1
ATOM 765 N N . GLY A 1 101 ? -13.338 -4.138 10.294 1.00 98.00 101 GLY A N 1
ATOM 766 C CA . GLY A 1 101 ? -12.479 -5.311 10.207 1.00 98.00 101 GLY A CA 1
ATOM 767 C C . GLY A 1 101 ? -11.530 -5.235 9.017 1.00 98.00 101 GLY A C 1
ATOM 768 O O . GLY A 1 101 ? -11.214 -4.150 8.521 1.00 98.00 101 GLY A O 1
ATOM 769 N N . ASP A 1 102 ? -11.054 -6.403 8.598 1.00 98.06 102 ASP A N 1
ATOM 770 C CA . ASP A 1 102 ? -9.993 -6.521 7.606 1.00 98.06 102 ASP A CA 1
ATOM 771 C C . ASP A 1 102 ? -10.537 -6.416 6.179 1.00 98.06 102 ASP A C 1
ATOM 773 O O . ASP A 1 102 ? -11.583 -6.974 5.840 1.00 98.06 102 ASP A O 1
ATOM 777 N N . PHE A 1 103 ? -9.787 -5.731 5.324 1.00 98.06 103 PHE A N 1
ATOM 778 C CA . PHE A 1 103 ? -10.084 -5.571 3.909 1.00 98.06 103 PHE A CA 1
ATOM 779 C C . PHE A 1 103 ? -8.794 -5.463 3.090 1.00 98.06 103 PHE A C 1
ATOM 781 O O . PHE A 1 103 ? -7.697 -5.270 3.622 1.00 98.06 103 PHE A O 1
ATOM 788 N N . VAL A 1 104 ? -8.932 -5.612 1.774 1.00 97.81 104 VAL A N 1
ATOM 789 C CA . VAL A 1 104 ? -7.820 -5.509 0.826 1.00 97.81 104 VAL A CA 1
ATOM 790 C C . VAL A 1 104 ? -8.152 -4.456 -0.219 1.00 97.81 104 VAL A C 1
ATOM 792 O O . VAL A 1 104 ? -9.247 -4.466 -0.779 1.00 97.81 104 VAL A O 1
ATOM 795 N N . VAL A 1 105 ? -7.194 -3.572 -0.484 1.00 97.75 105 VAL A N 1
ATOM 796 C CA . VAL A 1 105 ? -7.200 -2.662 -1.636 1.00 97.75 105 VAL A CA 1
ATOM 797 C C . VAL A 1 105 ? -6.225 -3.225 -2.663 1.00 97.75 105 VAL A C 1
ATOM 799 O O . VAL A 1 105 ? -5.060 -3.434 -2.323 1.00 97.75 105 VAL A O 1
ATOM 802 N N . ALA A 1 106 ? -6.678 -3.510 -3.882 1.00 97.12 106 ALA A N 1
ATOM 803 C CA . ALA A 1 106 ? -5.874 -4.192 -4.893 1.00 97.12 106 ALA A CA 1
ATOM 804 C C . ALA A 1 106 ? -5.847 -3.410 -6.205 1.00 97.12 106 ALA A C 1
ATOM 806 O O . ALA A 1 106 ? -6.825 -3.424 -6.938 1.00 97.12 106 ALA A O 1
ATOM 807 N N . HIS A 1 107 ? -4.692 -2.823 -6.518 1.00 96.00 107 HIS A N 1
ATOM 808 C CA . HIS A 1 107 ? -4.493 -1.999 -7.705 1.00 96.00 107 HIS A CA 1
ATOM 809 C C . HIS A 1 107 ? -3.526 -2.663 -8.685 1.00 96.00 107 HIS A C 1
ATOM 811 O O . HIS A 1 107 ? -2.416 -3.041 -8.303 1.00 96.00 107 HIS A O 1
ATOM 817 N N . SER A 1 108 ? -3.932 -2.807 -9.949 1.00 95.88 108 SER A N 1
ATOM 818 C CA . SER A 1 108 ? -3.107 -3.399 -11.013 1.00 95.88 108 SER A CA 1
ATOM 819 C C . SER A 1 108 ? -2.806 -2.384 -12.101 1.00 95.88 108 SER A C 1
ATOM 821 O O . SER A 1 108 ? -3.711 -1.731 -12.611 1.00 95.88 108 SER A O 1
ATOM 823 N N . GLN A 1 109 ? -1.537 -2.283 -12.488 1.00 94.75 109 GLN A N 1
ATOM 824 C CA . GLN A 1 109 ? -1.117 -1.359 -13.535 1.00 94.75 109 GLN A CA 1
ATOM 825 C C . GLN A 1 109 ? 0.127 -1.829 -14.286 1.00 94.75 109 GLN A C 1
ATOM 827 O O . GLN A 1 109 ? 1.011 -2.490 -13.736 1.00 94.75 109 GLN A O 1
ATOM 832 N N . VAL A 1 110 ? 0.226 -1.439 -15.558 1.00 94.12 110 VAL A N 1
ATOM 833 C CA . VAL A 1 110 ? 1.435 -1.626 -16.366 1.00 94.12 110 VAL A CA 1
ATOM 834 C C . VAL A 1 110 ? 2.395 -0.477 -16.094 1.00 94.12 110 VAL A C 1
ATOM 836 O O . VAL A 1 110 ? 2.168 0.650 -16.533 1.00 94.12 110 VAL A O 1
ATOM 839 N N . LEU A 1 111 ? 3.500 -0.766 -15.405 1.00 88.88 111 LEU A N 1
ATOM 840 C CA . LEU A 1 111 ? 4.510 0.255 -15.142 1.00 88.88 111 LEU A CA 1
ATOM 841 C C . LEU A 1 111 ? 5.270 0.631 -16.423 1.00 88.88 111 LEU A C 1
ATOM 843 O O . LEU A 1 111 ? 5.511 -0.237 -17.273 1.00 88.88 111 LEU A O 1
ATOM 847 N N . PRO A 1 112 ? 5.728 1.891 -16.556 1.00 87.19 112 PRO A N 1
ATOM 848 C CA . PRO A 1 112 ? 6.474 2.335 -17.724 1.00 87.19 112 PRO A CA 1
ATOM 849 C C . PRO A 1 112 ? 7.642 1.406 -18.074 1.00 87.19 112 PRO A C 1
ATOM 851 O O . PRO A 1 112 ? 8.392 0.942 -17.212 1.00 87.19 112 PRO A O 1
ATOM 854 N N . GLY A 1 113 ? 7.844 1.171 -19.373 1.00 87.62 113 GLY A N 1
ATOM 855 C CA . GLY A 1 113 ? 8.998 0.416 -19.879 1.00 87.62 113 GLY A CA 1
ATOM 856 C C . GLY A 1 113 ? 10.345 1.078 -19.557 1.00 87.62 113 GLY A C 1
ATOM 857 O O . GLY A 1 113 ? 11.384 0.418 -19.548 1.00 87.62 113 GLY A O 1
ATOM 858 N N . PHE A 1 114 ? 10.321 2.377 -19.256 1.00 83.38 114 PHE A N 1
ATOM 859 C CA . PHE A 1 114 ? 11.473 3.178 -18.881 1.00 83.38 114 PHE A CA 1
ATOM 860 C C . PHE A 1 114 ? 11.233 3.807 -17.505 1.00 83.38 114 PHE A C 1
ATOM 862 O O . PHE A 1 114 ? 10.486 4.774 -17.380 1.00 83.38 114 PHE A O 1
ATOM 869 N N . THR A 1 115 ? 11.864 3.245 -16.473 1.00 75.44 115 THR A N 1
ATOM 870 C CA . THR A 1 115 ? 11.926 3.837 -15.131 1.00 75.44 115 THR A CA 1
ATOM 871 C C . THR A 1 115 ? 13.358 4.309 -14.857 1.00 75.44 115 THR A C 1
ATOM 873 O O . THR A 1 115 ? 14.295 3.662 -15.346 1.00 75.44 115 THR A O 1
ATOM 876 N N . PRO A 1 116 ? 13.559 5.396 -14.088 1.00 72.62 116 PRO A N 1
ATOM 877 C CA . PRO A 1 116 ? 14.889 5.811 -13.638 1.00 72.62 116 PRO A CA 1
ATOM 878 C C . PRO A 1 116 ? 15.678 4.646 -12.986 1.00 72.62 116 PRO A C 1
ATOM 880 O O . PRO A 1 116 ? 15.045 3.753 -12.410 1.00 72.62 116 PRO A O 1
ATOM 883 N N . PRO A 1 117 ? 17.019 4.600 -13.141 1.00 63.38 117 PRO A N 1
ATOM 884 C CA . PRO A 1 117 ? 17.885 3.545 -12.605 1.00 63.38 117 PRO A CA 1
ATOM 885 C C . PRO A 1 117 ? 18.080 3.651 -11.100 1.00 63.38 117 PRO A C 1
ATOM 887 O O . PRO A 1 117 ? 18.185 4.800 -10.609 1.00 63.38 117 PRO A O 1
#

Nearest PDB structures (foldseek):
  6az2-assembly2_D  TM=6.533E-01  e=1.057E-01  Saccharomyces cerevisiae S288C
  6ayz-assembly2_M  TM=6.554E-01  e=1.745E-01  Saccharomyces cerevisiae S288C
  6az2-assembly1_B  TM=6.527E-01  e=2.181E-01  Saccharomyces cerevisiae S288C
  5zbb-assembly1_B  TM=6.337E-01  e=4.253E-01  Aspergillus fumigatus Af293
  3m7o-assembly3_C  TM=5.202E-01  e=3.404E-01  Mus musculus